Protein AF-A0A419KP22-F1 (afdb_monomer)

Radius of gyration: 12.93 Å; Cα contacts (8 Å, |Δi|>4): 68; chains: 1; bounding box: 29×23×41 Å

Nearest PDB structures (foldseek):
  8uh7-assembly1_A  TM=3.779E-01  e=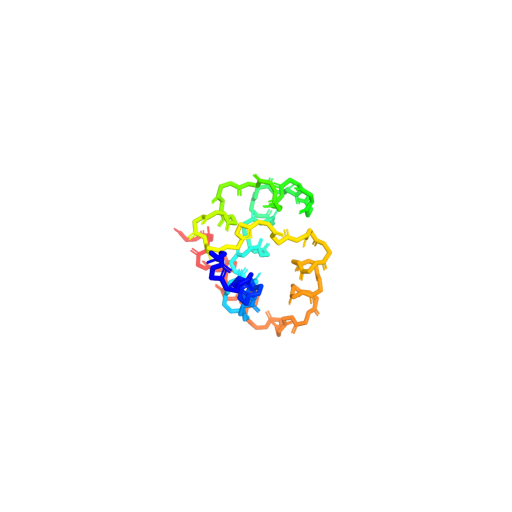7.976E+00  Tequatrovirus

Structure (mmCIF, N/CA/C/O backbone):
data_AF-A0A419KP22-F1
#
_entry.id   AF-A0A419KP22-F1
#
loop_
_atom_site.group_PDB
_atom_site.id
_atom_site.type_symbol
_atom_site.label_atom_id
_atom_site.label_alt_id
_atom_site.label_comp_id
_atom_site.label_asym_id
_atom_site.label_entity_id
_atom_site.label_seq_id
_atom_site.pdbx_PDB_ins_code
_atom_site.Cartn_x
_atom_site.Cartn_y
_atom_site.Cartn_z
_atom_site.occupancy
_atom_site.B_iso_or_equiv
_atom_site.auth_seq_id
_atom_site.auth_comp_id
_atom_site.auth_asym_id
_atom_site.auth_atom_id
_atom_site.pdbx_PDB_model_num
ATOM 1 N N . MET A 1 1 ? 16.121 -12.178 -28.923 1.00 44.66 1 MET A N 1
ATOM 2 C CA . MET A 1 1 ? 15.597 -10.799 -28.775 1.00 44.66 1 MET A CA 1
ATOM 3 C C . MET A 1 1 ? 14.724 -10.765 -27.524 1.00 44.66 1 MET A C 1
ATOM 5 O O . MET A 1 1 ? 13.779 -11.546 -27.490 1.00 44.66 1 MET A O 1
ATOM 9 N N . PRO A 1 2 ? 15.029 -9.990 -26.467 1.00 47.78 2 PRO A N 1
ATOM 10 C CA . PRO A 1 2 ? 14.189 -9.989 -25.275 1.00 47.78 2 PRO A CA 1
ATOM 11 C C . PRO A 1 2 ? 12.862 -9.277 -25.568 1.00 47.78 2 PRO A C 1
ATOM 13 O O . PRO A 1 2 ? 12.833 -8.180 -26.124 1.00 47.78 2 PRO A O 1
ATOM 16 N N . ILE A 1 3 ? 11.776 -9.952 -25.198 1.00 50.72 3 ILE A N 1
ATOM 17 C CA . ILE A 1 3 ? 10.386 -9.490 -25.232 1.00 50.72 3 ILE A CA 1
ATOM 18 C C . ILE A 1 3 ? 10.307 -8.128 -24.528 1.00 50.72 3 ILE A C 1
ATOM 20 O O . ILE A 1 3 ? 10.890 -7.944 -23.458 1.00 50.72 3 ILE A O 1
ATOM 24 N N . GLY A 1 4 ? 9.647 -7.163 -25.175 1.00 53.16 4 GLY A N 1
ATOM 25 C CA . GLY A 1 4 ? 9.645 -5.749 -24.809 1.00 53.16 4 GLY A CA 1
ATOM 26 C C . GLY A 1 4 ? 9.472 -5.499 -23.312 1.00 53.16 4 GLY A C 1
ATOM 27 O O . GLY A 1 4 ? 8.632 -6.118 -22.661 1.00 53.16 4 GLY A O 1
ATOM 28 N N . ARG A 1 5 ? 10.288 -4.578 -22.780 1.00 54.34 5 ARG A N 1
ATOM 29 C CA . ARG A 1 5 ? 10.253 -4.097 -21.391 1.00 54.34 5 ARG A CA 1
ATOM 30 C C . ARG A 1 5 ? 8.800 -3.862 -20.983 1.00 54.34 5 ARG A C 1
ATOM 32 O O . ARG A 1 5 ? 8.168 -2.919 -21.457 1.00 54.34 5 ARG A O 1
ATOM 39 N N . GLY A 1 6 ? 8.283 -4.779 -20.166 1.00 58.50 6 GLY A N 1
ATOM 40 C CA . GLY A 1 6 ? 6.879 -4.835 -19.787 1.00 58.50 6 GLY A CA 1
ATOM 41 C C . GLY A 1 6 ? 6.389 -3.479 -19.294 1.00 58.50 6 GLY A C 1
ATOM 42 O O . GLY A 1 6 ? 7.118 -2.753 -18.617 1.00 58.50 6 GLY A O 1
ATOM 43 N N . ARG A 1 7 ? 5.154 -3.130 -19.673 1.00 60.22 7 ARG A N 1
ATOM 44 C CA . ARG A 1 7 ? 4.469 -1.907 -19.241 1.00 60.22 7 ARG A CA 1
ATOM 45 C C . ARG A 1 7 ? 4.738 -1.679 -17.743 1.00 60.22 7 ARG A C 1
ATOM 47 O O . ARG A 1 7 ? 4.486 -2.600 -16.963 1.00 60.22 7 ARG A O 1
ATOM 54 N N . PRO A 1 8 ? 5.223 -0.490 -17.332 1.00 64.25 8 PRO A N 1
ATOM 55 C CA . PRO A 1 8 ? 5.516 -0.231 -15.931 1.00 64.25 8 PRO A CA 1
ATOM 56 C C . PRO A 1 8 ? 4.272 -0.515 -15.076 1.00 64.25 8 PRO A C 1
ATOM 58 O O . PRO A 1 8 ? 3.154 -0.208 -15.520 1.00 64.25 8 PRO A O 1
ATOM 61 N N . PRO A 1 9 ? 4.434 -1.102 -13.875 1.00 73.81 9 PRO A N 1
ATOM 62 C CA . PRO A 1 9 ? 3.307 -1.470 -13.033 1.00 73.81 9 PRO A CA 1
ATOM 63 C C . PRO A 1 9 ? 2.403 -0.264 -12.787 1.00 73.81 9 PRO A C 1
ATOM 65 O O . PRO A 1 9 ? 2.846 0.775 -12.292 1.00 73.81 9 PRO A O 1
ATOM 68 N N . ARG A 1 10 ? 1.121 -0.385 -13.144 1.00 80.62 10 ARG A N 1
ATOM 69 C CA . ARG A 1 10 ? 0.145 0.674 -12.883 1.00 80.62 10 ARG A CA 1
ATOM 70 C C . ARG A 1 10 ? -0.274 0.626 -11.419 1.00 80.62 10 ARG A C 1
ATOM 72 O O . ARG A 1 10 ? -0.770 -0.394 -10.936 1.00 80.62 10 ARG A O 1
ATOM 79 N N . ILE A 1 11 ? -0.103 1.753 -10.735 1.00 83.75 11 ILE A N 1
ATOM 80 C CA . ILE A 1 11 ? -0.655 1.962 -9.400 1.00 83.75 11 ILE A CA 1
ATOM 81 C C . ILE A 1 11 ? -2.119 2.359 -9.586 1.00 83.75 11 ILE A C 1
ATOM 83 O O . ILE A 1 11 ? -2.413 3.462 -10.043 1.00 83.75 11 ILE A O 1
ATOM 87 N N . THR A 1 12 ? -3.033 1.436 -9.301 1.00 87.75 12 THR A N 1
ATOM 88 C CA . THR A 1 12 ? -4.470 1.727 -9.281 1.00 87.75 12 THR A CA 1
ATOM 89 C C . THR A 1 12 ? -4.847 2.447 -7.981 1.00 87.75 12 THR A C 1
ATOM 91 O O . THR A 1 12 ? -4.116 2.317 -6.993 1.00 87.75 12 THR A O 1
ATOM 94 N N . PRO A 1 13 ? -5.987 3.164 -7.939 1.00 85.75 13 PRO A N 1
ATOM 95 C CA . PRO A 1 13 ? -6.472 3.809 -6.717 1.00 85.75 13 PRO A CA 1
ATOM 96 C C . PRO A 1 13 ? -6.557 2.841 -5.530 1.00 85.75 13 PRO A C 1
ATOM 98 O O . PRO A 1 13 ? -6.020 3.141 -4.474 1.00 85.75 13 PRO A O 1
ATOM 101 N N . ALA A 1 14 ? -7.087 1.629 -5.733 1.00 85.62 14 ALA A N 1
ATOM 102 C CA . ALA A 1 14 ? -7.150 0.599 -4.692 1.00 85.62 14 ALA A CA 1
ATOM 103 C C . ALA A 1 14 ? -5.764 0.199 -4.141 1.00 85.62 14 ALA A C 1
ATOM 105 O O . ALA A 1 14 ? -5.582 0.078 -2.931 1.0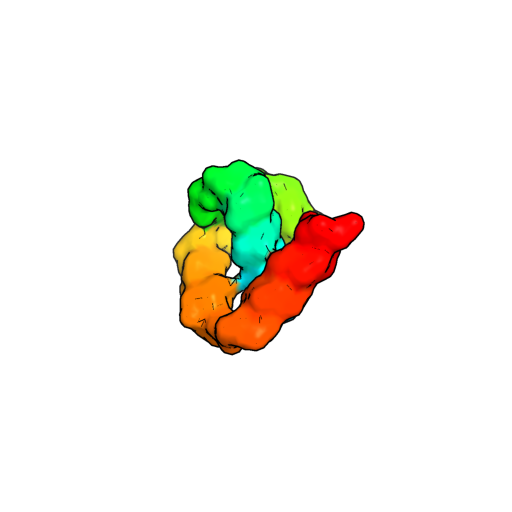0 85.62 14 ALA A O 1
ATOM 106 N N . LYS A 1 15 ? -4.749 0.050 -5.009 1.00 89.12 15 LYS A N 1
ATOM 107 C CA . LYS A 1 15 ? -3.375 -0.255 -4.570 1.00 89.12 15 LYS A CA 1
ATOM 108 C C . LYS A 1 15 ? -2.768 0.902 -3.790 1.00 89.12 15 LYS A C 1
ATOM 110 O O . LYS A 1 15 ? -2.080 0.677 -2.801 1.00 89.12 15 LYS A O 1
ATOM 115 N N . ALA A 1 16 ? -2.997 2.133 -4.238 1.00 89.56 16 ALA A N 1
ATOM 116 C CA . ALA A 1 16 ? -2.497 3.305 -3.539 1.00 89.56 16 ALA A CA 1
ATOM 117 C C . ALA A 1 16 ? -3.216 3.527 -2.196 1.00 89.56 16 ALA A C 1
ATOM 119 O O . ALA A 1 16 ? -2.545 3.906 -1.244 1.00 89.56 1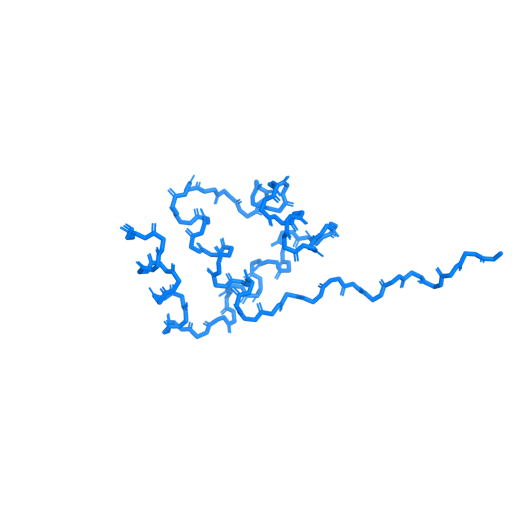6 ALA A O 1
ATOM 120 N N . ALA A 1 17 ? -4.510 3.207 -2.084 1.00 89.19 17 ALA A N 1
ATOM 121 C CA . ALA A 1 17 ? -5.262 3.275 -0.831 1.00 89.19 17 ALA A CA 1
ATOM 122 C C . ALA A 1 17 ? -4.663 2.321 0.209 1.00 89.19 17 ALA A C 1
ATOM 124 O O . ALA A 1 17 ? -4.311 2.732 1.313 1.00 89.19 17 ALA A O 1
ATOM 125 N N . LEU A 1 18 ? -4.431 1.067 -0.192 1.00 87.62 18 LEU A N 1
ATOM 126 C CA . LEU A 1 18 ? -3.805 0.063 0.664 1.00 87.62 18 LEU A CA 1
ATOM 127 C C . LEU A 1 18 ? -2.371 0.453 1.051 1.00 87.62 18 LEU A C 1
ATOM 129 O O . LEU A 1 18 ? -2.009 0.377 2.219 1.00 87.62 18 LEU A O 1
ATOM 133 N N . LEU A 1 19 ? -1.561 0.937 0.102 1.00 89.44 19 LEU A N 1
ATOM 134 C CA . LEU A 1 19 ? -0.210 1.429 0.395 1.00 89.44 19 LEU A CA 1
ATOM 135 C C . LEU A 1 19 ? -0.217 2.618 1.363 1.00 89.44 19 LEU A C 1
ATOM 137 O O . LEU A 1 19 ? 0.655 2.702 2.224 1.00 89.44 19 LEU A O 1
ATOM 141 N N . ALA A 1 20 ? -1.177 3.534 1.234 1.00 89.50 20 ALA A N 1
ATOM 142 C CA . ALA A 1 20 ? -1.315 4.674 2.130 1.00 89.50 20 ALA A CA 1
ATOM 143 C C . ALA A 1 20 ? -1.690 4.231 3.549 1.00 89.50 20 ALA A C 1
ATOM 145 O O . ALA A 1 20 ? -1.096 4.707 4.515 1.00 89.50 20 ALA A O 1
ATOM 146 N N . ALA A 1 21 ? -2.617 3.284 3.669 1.00 88.50 21 ALA A N 1
ATOM 147 C CA . ALA A 1 21 ? -3.050 2.767 4.954 1.00 88.50 21 ALA A CA 1
ATOM 148 C C . ALA A 1 21 ? -1.954 1.920 5.635 1.00 88.50 21 ALA A C 1
ATOM 150 O O . ALA A 1 21 ? -1.661 2.140 6.806 1.00 88.50 21 ALA A O 1
ATOM 151 N N . VAL A 1 22 ? -1.239 1.058 4.896 1.00 87.75 22 VAL A N 1
ATOM 152 C CA . VAL A 1 22 ? -0.045 0.333 5.387 1.00 87.75 22 VAL A CA 1
ATOM 153 C C . VAL A 1 22 ? 1.039 1.306 5.852 1.00 87.75 22 VAL A C 1
ATOM 155 O O . VAL A 1 22 ? 1.646 1.114 6.907 1.00 87.75 22 VAL A O 1
ATOM 158 N N . ARG A 1 23 ? 1.273 2.379 5.085 1.00 89.75 23 ARG A N 1
ATOM 159 C CA . ARG A 1 23 ? 2.223 3.433 5.455 1.00 89.75 23 ARG A CA 1
ATOM 160 C C . ARG A 1 23 ? 1.853 4.074 6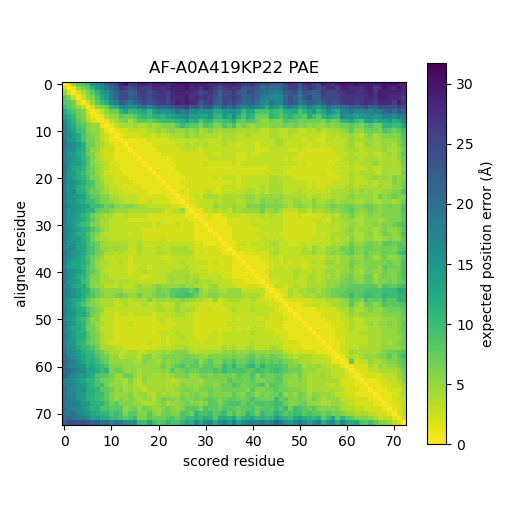.788 1.00 89.75 23 ARG A C 1
ATOM 162 O O . ARG A 1 23 ? 2.748 4.303 7.592 1.00 89.75 23 ARG A O 1
ATOM 169 N N . GLN A 1 24 ? 0.575 4.377 7.006 1.00 86.88 24 GLN A N 1
ATOM 170 C CA . GLN A 1 24 ? 0.104 4.991 8.245 1.00 86.88 24 GLN A CA 1
ATOM 171 C C . GLN A 1 24 ? 0.144 4.011 9.422 1.00 86.88 24 GLN A C 1
ATOM 173 O O . GLN A 1 24 ? 0.618 4.379 10.491 1.00 86.88 24 GLN A O 1
ATOM 178 N N . PHE A 1 25 ? -0.277 2.762 9.215 1.00 85.62 25 PHE A N 1
ATOM 179 C CA . PHE A 1 25 ? -0.307 1.731 10.253 1.00 85.62 25 PHE A CA 1
ATOM 180 C C . PHE A 1 25 ? 1.094 1.394 10.780 1.00 85.62 25 PHE A C 1
ATOM 182 O O . PHE A 1 25 ? 1.320 1.359 11.984 1.00 85.62 25 PHE A O 1
ATOM 189 N N . HIS A 1 26 ? 2.065 1.225 9.879 1.00 85.38 26 HIS A N 1
ATOM 190 C CA . HIS A 1 26 ? 3.453 0.923 10.241 1.00 85.38 26 HIS A CA 1
ATOM 191 C C . HIS A 1 26 ? 4.351 2.167 10.349 1.00 85.38 26 HIS A C 1
ATOM 193 O O . HIS A 1 26 ? 5.561 2.030 10.515 1.00 85.38 26 HIS A O 1
ATOM 199 N N . SER A 1 27 ? 3.792 3.378 10.215 1.00 86.00 27 SER A N 1
ATOM 200 C CA . SER A 1 27 ? 4.538 4.651 10.213 1.00 86.00 27 SER A CA 1
ATOM 201 C C . SER A 1 27 ? 5.761 4.656 9.277 1.00 86.00 27 SER A C 1
ATOM 203 O O . SER A 1 27 ? 6.818 5.205 9.588 1.00 86.00 27 SER A O 1
ATOM 205 N N . LEU A 1 28 ? 5.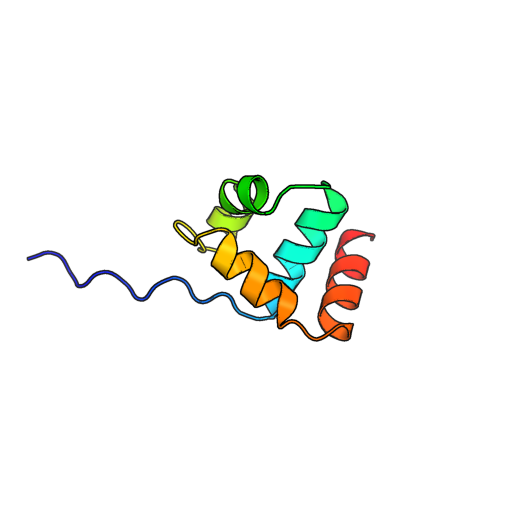633 4.030 8.103 1.00 87.06 28 LEU A N 1
ATOM 206 C CA . LEU A 1 28 ? 6.734 3.869 7.152 1.00 87.06 28 LEU A CA 1
ATOM 207 C C . LEU A 1 28 ? 6.990 5.151 6.348 1.00 87.06 28 LEU A C 1
ATOM 209 O O . LEU A 1 28 ? 6.079 5.887 5.958 1.00 87.06 28 LEU A O 1
ATOM 213 N N . SER A 1 29 ? 8.253 5.383 5.992 1.00 89.94 29 SER A N 1
ATOM 214 C CA . SER A 1 29 ? 8.588 6.371 4.963 1.00 89.94 29 SER A CA 1
ATOM 215 C C . SER A 1 29 ? 8.185 5.861 3.572 1.00 89.94 29 SER A C 1
ATOM 217 O O . SER A 1 29 ? 8.144 4.655 3.332 1.00 89.94 29 SER A O 1
ATOM 219 N N . TYR A 1 30 ? 7.950 6.755 2.603 1.00 88.31 30 TYR A N 1
ATOM 220 C CA . TYR A 1 30 ? 7.654 6.337 1.221 1.00 88.31 30 TYR A CA 1
ATOM 221 C C . TYR A 1 30 ? 8.776 5.492 0.597 1.00 88.31 30 TYR A C 1
ATOM 223 O O . TYR A 1 30 ? 8.500 4.624 -0.227 1.00 88.31 30 TYR A O 1
ATOM 231 N N . ARG A 1 31 ? 10.036 5.730 0.988 1.00 88.81 31 ARG A N 1
ATOM 232 C CA . ARG A 1 31 ? 11.190 4.936 0.539 1.00 88.81 31 ARG A CA 1
ATOM 233 C C . ARG A 1 31 ? 11.154 3.525 1.122 1.00 88.81 31 ARG A C 1
ATOM 235 O O . ARG A 1 31 ? 11.308 2.569 0.372 1.00 88.81 31 ARG A O 1
ATOM 242 N N . ALA A 1 32 ? 10.889 3.404 2.424 1.00 88.94 32 ALA A N 1
ATOM 243 C CA . ALA A 1 32 ? 10.736 2.109 3.082 1.00 88.94 32 ALA A CA 1
ATOM 244 C C . ALA A 1 32 ? 9.531 1.339 2.521 1.00 88.94 32 ALA A C 1
ATOM 246 O O . ALA A 1 32 ? 9.638 0.157 2.219 1.00 88.94 32 ALA A O 1
ATOM 247 N N . LEU A 1 33 ? 8.417 2.030 2.272 1.00 88.69 33 LEU A N 1
ATOM 248 C CA . LEU A 1 33 ? 7.238 1.462 1.626 1.00 88.69 33 LEU A CA 1
ATOM 249 C C . LEU A 1 33 ? 7.556 0.942 0.217 1.00 88.69 33 LEU A C 1
ATOM 251 O O . LEU A 1 33 ? 7.181 -0.179 -0.106 1.00 88.69 33 LEU A O 1
ATOM 255 N N . ALA A 1 34 ? 8.296 1.702 -0.597 1.00 87.69 34 ALA A N 1
ATOM 256 C CA . ALA A 1 34 ? 8.726 1.278 -1.934 1.00 87.69 34 ALA A CA 1
ATOM 257 C C . ALA A 1 34 ? 9.666 0.057 -1.923 1.00 87.69 34 ALA A C 1
ATOM 259 O O . ALA A 1 34 ? 9.678 -0.712 -2.880 1.00 87.69 34 ALA A O 1
ATOM 260 N N . ALA A 1 35 ? 10.447 -0.116 -0.854 1.00 87.69 35 ALA A N 1
ATOM 261 C CA . ALA A 1 35 ? 11.325 -1.270 -0.663 1.00 87.69 35 ALA A CA 1
ATOM 262 C C . ALA A 1 35 ? 10.624 -2.467 0.012 1.00 87.69 35 ALA A C 1
ATOM 264 O O . ALA A 1 35 ? 11.159 -3.575 -0.004 1.00 87.69 35 ALA A O 1
ATOM 265 N N . SER A 1 36 ? 9.440 -2.257 0.597 1.00 87.69 36 SER A N 1
ATOM 266 C CA . SER A 1 36 ? 8.717 -3.271 1.368 1.00 87.69 36 SER A CA 1
ATOM 267 C C . SER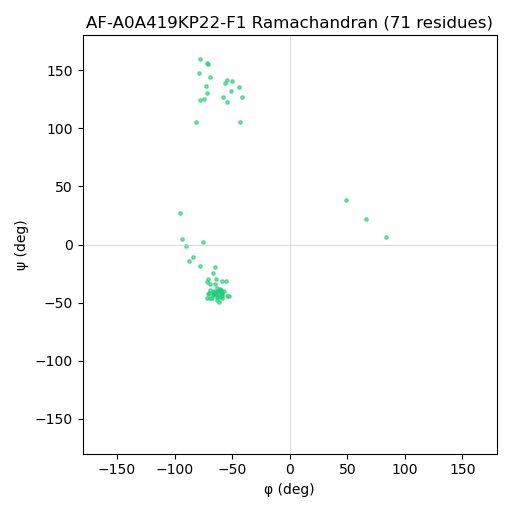 A 1 36 ? 8.132 -4.387 0.502 1.00 87.69 36 SER A C 1
ATOM 269 O O . SER A 1 36 ? 7.787 -4.185 -0.670 1.00 87.69 36 SER A O 1
ATOM 271 N N . ASP A 1 37 ? 7.926 -5.556 1.110 1.00 88.31 37 ASP A N 1
ATOM 272 C CA . ASP A 1 37 ? 7.311 -6.706 0.442 1.00 88.31 37 ASP A CA 1
ATOM 273 C C . ASP A 1 37 ? 5.851 -6.459 0.042 1.00 88.31 37 ASP A C 1
ATOM 275 O O . ASP A 1 37 ? 5.380 -7.075 -0.912 1.00 88.31 37 ASP A O 1
ATOM 279 N N . TYR A 1 38 ? 5.171 -5.475 0.644 1.00 86.38 38 TYR A N 1
ATOM 280 C CA . TYR A 1 38 ? 3.836 -5.042 0.217 1.00 86.38 38 TYR A CA 1
ATOM 281 C C . TYR A 1 38 ? 3.815 -4.598 -1.249 1.00 86.38 38 TYR A C 1
ATOM 283 O O . TYR A 1 38 ? 2.900 -4.932 -1.999 1.00 86.38 38 TYR A O 1
ATOM 291 N N . THR A 1 39 ? 4.848 -3.886 -1.707 1.00 86.38 39 THR A N 1
ATOM 292 C CA . THR A 1 39 ? 4.918 -3.464 -3.115 1.00 86.38 39 THR A CA 1
ATOM 293 C C . THR A 1 39 ? 5.215 -4.625 -4.051 1.00 86.38 39 THR A C 1
ATOM 295 O O . THR A 1 39 ? 4.697 -4.649 -5.168 1.00 86.38 39 THR A O 1
ATOM 298 N N . LYS A 1 40 ? 5.981 -5.625 -3.601 1.00 86.88 40 LYS A N 1
ATOM 299 C CA . LYS A 1 40 ? 6.208 -6.858 -4.364 1.00 86.88 40 LYS A CA 1
ATOM 300 C C . LYS A 1 40 ? 4.921 -7.674 -4.471 1.00 86.88 40 LYS A C 1
ATOM 302 O O . LYS A 1 40 ? 4.568 -8.071 -5.577 1.00 86.88 40 LYS A O 1
ATOM 307 N N . TRP A 1 41 ? 4.198 -7.842 -3.362 1.00 87.25 41 TRP A N 1
ATOM 308 C CA . TRP A 1 41 ? 2.916 -8.549 -3.299 1.00 87.25 41 TRP A CA 1
ATOM 309 C C . TRP A 1 41 ? 1.861 -7.907 -4.211 1.00 87.25 41 TRP A C 1
ATOM 311 O O . TRP A 1 41 ? 1.168 -8.596 -4.951 1.00 87.25 41 TRP A O 1
ATOM 321 N N . LEU A 1 42 ? 1.826 -6.572 -4.278 1.00 86.62 42 LEU A N 1
ATOM 322 C CA . LEU A 1 42 ? 0.950 -5.825 -5.189 1.00 86.62 42 LEU A CA 1
ATOM 323 C C . LEU A 1 42 ? 1.400 -5.831 -6.664 1.00 86.62 42 LEU A C 1
ATOM 325 O O . LEU A 1 42 ? 0.778 -5.162 -7.502 1.00 86.62 42 LEU A O 1
ATOM 329 N N . GLY A 1 43 ? 2.487 -6.529 -7.005 1.00 85.94 43 GLY A N 1
ATOM 330 C CA . GLY A 1 43 ? 3.059 -6.548 -8.353 1.00 85.94 43 GLY A CA 1
ATOM 331 C C . GLY A 1 43 ? 3.639 -5.199 -8.790 1.00 85.94 43 GLY A C 1
ATOM 332 O O . GLY A 1 43 ? 3.758 -4.931 -9.981 1.00 85.94 43 GLY A O 1
ATOM 333 N N . LEU A 1 44 ? 3.982 -4.327 -7.839 1.00 85.25 44 LEU A N 1
ATOM 334 C CA . LEU A 1 44 ? 4.571 -3.000 -8.050 1.00 85.25 44 LEU A CA 1
ATOM 335 C C . LEU A 1 44 ? 6.105 -3.032 -7.940 1.00 85.25 44 LEU A C 1
ATOM 337 O O . LEU A 1 44 ? 6.739 -2.032 -7.600 1.00 85.25 44 LEU A O 1
ATOM 341 N N . LYS A 1 45 ? 6.724 -4.181 -8.231 1.00 80.38 45 LYS A N 1
ATOM 342 C CA . LYS A 1 45 ? 8.182 -4.338 -8.192 1.00 80.38 45 LYS A CA 1
ATOM 343 C C . LYS A 1 45 ? 8.845 -3.328 -9.137 1.00 80.38 45 LYS A C 1
ATOM 345 O O . LYS A 1 45 ? 8.511 -3.261 -10.317 1.00 80.38 45 LYS A O 1
ATOM 350 N N . GLY A 1 46 ? 9.793 -2.553 -8.610 1.00 80.06 46 GLY A N 1
ATOM 351 C CA . GLY A 1 46 ? 10.516 -1.527 -9.370 1.00 80.06 46 GLY A CA 1
ATOM 352 C C . GLY A 1 46 ? 9.790 -0.181 -9.490 1.00 80.06 46 GLY A C 1
ATOM 353 O O . GLY A 1 46 ? 10.269 0.706 -10.193 1.00 80.06 46 GLY A O 1
ATOM 354 N N . VAL A 1 47 ? 8.655 0.007 -8.810 1.00 84.25 47 VAL A N 1
ATOM 355 C CA . VAL A 1 47 ? 7.984 1.310 -8.740 1.00 84.25 47 VAL A CA 1
ATOM 356 C C . VAL A 1 47 ? 8.744 2.242 -7.798 1.00 84.25 47 VAL A C 1
ATOM 358 O O . VAL A 1 47 ? 8.969 1.938 -6.629 1.00 84.25 47 VAL A O 1
ATOM 361 N N . HIS A 1 48 ? 9.108 3.420 -8.301 1.00 89.12 48 HIS A N 1
ATOM 362 C CA . HIS A 1 48 ? 9.792 4.433 -7.506 1.00 89.12 48 HIS A CA 1
ATOM 363 C C . HIS A 1 48 ? 8.867 5.030 -6.432 1.00 89.12 48 HIS A C 1
ATOM 365 O O . HIS A 1 48 ? 7.685 5.284 -6.684 1.00 89.12 48 HIS A O 1
ATOM 371 N N . TYR A 1 49 ? 9.416 5.351 -5.258 1.00 88.62 49 TYR A N 1
ATOM 372 C CA . TYR A 1 49 ? 8.651 5.915 -4.136 1.00 88.62 49 TYR A CA 1
ATOM 373 C C . TYR A 1 49 ? 7.880 7.192 -4.509 1.00 88.62 49 TYR A C 1
ATOM 375 O O . TYR A 1 49 ? 6.795 7.441 -3.992 1.00 88.62 49 TYR A O 1
ATOM 383 N N . ALA A 1 50 ? 8.411 7.993 -5.438 1.00 89.94 50 ALA A N 1
ATOM 384 C CA . ALA A 1 50 ? 7.748 9.203 -5.921 1.00 89.94 50 ALA A CA 1
ATOM 385 C C . ALA A 1 50 ? 6.438 8.899 -6.670 1.00 89.94 50 ALA A C 1
ATOM 387 O O . ALA A 1 50 ? 5.487 9.670 -6.578 1.00 89.94 50 ALA A O 1
ATOM 388 N N . SER A 1 51 ? 6.368 7.774 -7.387 1.00 89.00 51 SER A N 1
ATOM 389 C CA 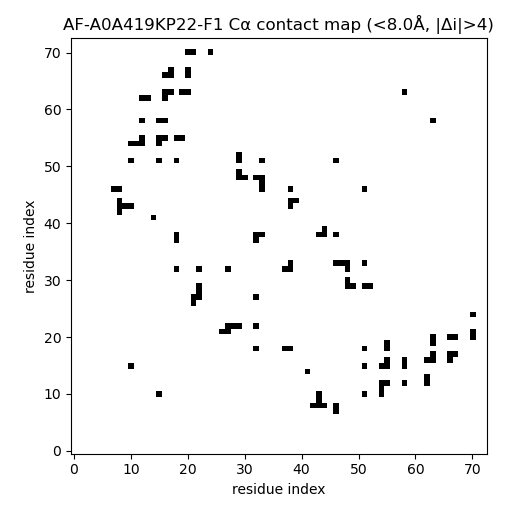. SER A 1 51 ? 5.145 7.330 -8.062 1.00 89.00 51 SER A CA 1
ATOM 390 C C . SER A 1 51 ? 4.088 6.904 -7.049 1.00 89.00 51 SER A C 1
ATOM 392 O O . SER A 1 51 ? 2.923 7.255 -7.210 1.00 89.00 51 SER A O 1
ATOM 394 N N . ILE A 1 52 ? 4.504 6.225 -5.974 1.00 88.25 52 ILE A N 1
ATOM 395 C CA . ILE A 1 52 ? 3.625 5.870 -4.852 1.00 88.25 52 ILE A CA 1
ATOM 396 C C . ILE A 1 52 ? 3.108 7.138 -4.169 1.00 88.25 52 ILE A C 1
ATOM 398 O O . ILE A 1 52 ? 1.905 7.292 -4.000 1.00 88.25 52 ILE A O 1
ATOM 402 N N . HIS A 1 53 ? 3.991 8.094 -3.871 1.00 90.56 53 HIS A N 1
ATOM 403 C CA . HIS A 1 53 ? 3.603 9.374 -3.279 1.00 90.56 53 HIS A CA 1
ATOM 404 C C . HIS A 1 53 ? 2.603 10.137 -4.163 1.00 90.56 53 HIS A C 1
ATOM 406 O O . HIS A 1 53 ? 1.575 10.593 -3.671 1.00 90.56 53 HIS A O 1
ATOM 412 N N . LYS A 1 54 ? 2.843 10.230 -5.479 1.00 91.25 54 LYS A N 1
ATOM 413 C CA . LYS A 1 54 ? 1.902 10.867 -6.416 1.00 91.25 54 LYS A CA 1
ATOM 414 C C . LYS A 1 54 ? 0.558 10.144 -6.475 1.00 91.25 54 LYS A C 1
ATOM 416 O O . LYS A 1 54 ? -0.466 10.810 -6.572 1.00 91.25 54 LYS A O 1
ATOM 421 N N . ALA A 1 55 ? 0.556 8.813 -6.447 1.00 89.12 55 ALA A N 1
ATOM 422 C CA . ALA A 1 55 ? -0.674 8.030 -6.479 1.00 89.12 55 ALA A CA 1
ATOM 423 C C . ALA A 1 55 ? -1.498 8.229 -5.202 1.00 89.12 55 ALA A C 1
ATOM 425 O O . ALA A 1 55 ? -2.694 8.463 -5.294 1.00 89.12 55 ALA A O 1
ATOM 426 N N . ILE A 1 56 ? -0.842 8.233 -4.039 1.00 87.56 56 ILE A N 1
ATOM 427 C CA . ILE A 1 56 ? -1.478 8.498 -2.742 1.00 87.56 56 ILE A CA 1
ATOM 428 C C . ILE A 1 56 ? -1.992 9.939 -2.665 1.00 87.56 56 ILE A C 1
ATOM 430 O O . ILE A 1 56 ? -3.096 10.169 -2.202 1.00 87.56 56 ILE A O 1
ATOM 434 N N . LYS A 1 57 ? -1.249 10.921 -3.185 1.00 88.38 57 LYS A N 1
ATOM 435 C CA . LYS A 1 57 ? -1.708 12.320 -3.215 1.00 88.38 57 LYS A CA 1
ATOM 436 C C . LYS A 1 57 ? -2.919 12.542 -4.137 1.00 88.38 57 LYS A C 1
ATOM 438 O O . LYS A 1 57 ? -3.637 13.517 -3.974 1.00 88.38 57 LYS A O 1
ATOM 443 N N . ARG A 1 58 ? -3.112 11.681 -5.139 1.00 87.25 58 ARG A N 1
ATOM 444 C CA . ARG A 1 58 ? -4.244 11.735 -6.082 1.00 87.25 58 ARG A CA 1
ATOM 445 C C . ARG A 1 58 ? -5.449 10.922 -5.615 1.00 87.25 58 ARG A C 1
ATOM 447 O O . ARG A 1 58 ? -6.427 10.845 -6.354 1.00 87.25 58 ARG A O 1
ATOM 454 N N . LEU A 1 59 ? -5.355 10.261 -4.465 1.00 86.44 59 LEU A N 1
ATOM 455 C CA . LEU A 1 59 ? -6.451 9.453 -3.966 1.00 86.44 59 LEU A CA 1
ATOM 456 C C . LEU A 1 59 ? -7.582 10.347 -3.448 1.00 86.44 59 LEU A C 1
ATOM 458 O O . LEU A 1 59 ? -7.293 11.309 -2.739 1.00 86.44 59 LEU A O 1
ATOM 462 N N . PRO A 1 60 ? -8.845 10.018 -3.766 1.00 84.44 60 PRO A N 1
ATOM 463 C CA . PRO A 1 60 ? -9.989 10.552 -3.043 1.00 84.44 60 PRO A CA 1
ATOM 464 C C . PRO A 1 60 ? -9.852 10.231 -1.556 1.00 84.44 60 PRO A C 1
ATOM 466 O O . PRO A 1 60 ? -9.456 9.117 -1.199 1.00 84.44 60 PRO A O 1
ATOM 469 N N . GLU A 1 61 ? -10.191 11.197 -0.711 1.00 79.38 61 GLU A N 1
ATOM 470 C CA . GLU A 1 61 ? -10.086 11.081 0.746 1.00 79.38 61 GLU A CA 1
ATOM 471 C C . GLU A 1 61 ? -10.960 9.928 1.272 1.00 79.38 61 GLU A C 1
ATOM 473 O O . GLU A 1 61 ? -10.484 9.110 2.057 1.00 79.38 61 GLU A O 1
ATOM 478 N N . ASP A 1 62 ? -12.152 9.744 0.693 1.00 81.50 62 ASP A N 1
ATOM 479 C CA . ASP A 1 62 ? -13.084 8.651 1.008 1.00 81.50 62 ASP A CA 1
ATOM 480 C C . ASP A 1 62 ? -12.446 7.256 0.881 1.00 81.50 62 ASP A C 1
ATOM 482 O O . ASP A 1 62 ? -12.577 6.405 1.762 1.00 81.50 62 ASP A O 1
ATOM 486 N N . LEU A 1 63 ? -11.692 7.024 -0.200 1.00 79.06 63 LEU A N 1
ATOM 487 C CA . LEU A 1 63 ? -11.031 5.738 -0.452 1.00 79.06 63 LEU A CA 1
ATOM 488 C C . LEU A 1 63 ? -9.864 5.493 0.511 1.00 79.06 63 LEU A C 1
ATOM 490 O O . LEU A 1 63 ? -9.535 4.345 0.818 1.00 79.06 63 LEU A O 1
ATOM 494 N N . PHE A 1 64 ? -9.211 6.560 0.968 1.00 79.31 64 PHE A N 1
ATOM 495 C CA . PHE A 1 64 ? -8.162 6.460 1.972 1.00 79.31 64 PHE A CA 1
ATOM 496 C C . PHE A 1 64 ? -8.746 6.121 3.346 1.00 79.31 64 PHE A C 1
ATOM 498 O O . PHE A 1 64 ? -8.256 5.199 4.001 1.00 79.31 64 PHE A O 1
ATOM 505 N N . GLU A 1 65 ? -9.820 6.797 3.752 1.00 81.50 65 GLU A N 1
ATOM 506 C CA . GLU A 1 65 ? -10.512 6.507 5.009 1.00 81.50 65 GLU A CA 1
ATOM 507 C C . GLU A 1 65 ? -11.047 5.076 5.063 1.00 81.50 65 GLU A C 1
ATOM 509 O O . GLU A 1 65 ? -10.909 4.392 6.081 1.00 81.50 65 GLU A O 1
ATOM 514 N N . GLU A 1 66 ? -11.630 4.596 3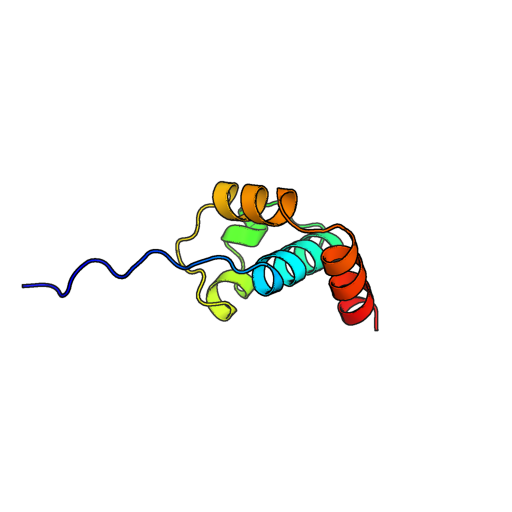.966 1.00 81.69 66 GLU A N 1
ATOM 515 C CA . GLU A 1 66 ? -12.161 3.240 3.878 1.00 81.69 66 GLU A CA 1
ATOM 516 C C . GLU A 1 66 ? -11.049 2.185 3.997 1.00 81.69 66 GLU A C 1
ATOM 518 O O . GLU A 1 66 ? -11.177 1.224 4.759 1.00 81.69 66 GLU A O 1
ATOM 523 N N . ALA A 1 67 ? -9.898 2.409 3.352 1.00 79.31 67 ALA A N 1
ATOM 524 C CA . ALA A 1 67 ? -8.733 1.535 3.488 1.00 79.31 67 ALA A CA 1
ATOM 525 C C . ALA A 1 67 ? -8.174 1.507 4.923 1.00 79.31 67 ALA A C 1
ATOM 527 O O . ALA A 1 67 ? -7.780 0.444 5.410 1.00 79.31 67 ALA A O 1
ATOM 528 N N . ILE A 1 68 ? -8.170 2.644 5.627 1.00 81.44 68 ILE A N 1
ATOM 529 C CA . ILE A 1 68 ? -7.775 2.699 7.043 1.00 81.44 68 ILE A CA 1
ATOM 530 C C . ILE A 1 68 ? -8.769 1.935 7.919 1.00 81.44 68 ILE A C 1
ATOM 532 O O . ILE A 1 68 ? -8.341 1.206 8.812 1.00 81.44 68 ILE A O 1
ATOM 536 N N . LYS A 1 69 ? -10.080 2.083 7.683 1.00 81.50 69 LYS A N 1
ATOM 537 C CA . LYS A 1 69 ? -11.117 1.355 8.434 1.00 81.50 69 LYS A CA 1
ATOM 538 C C . LYS A 1 69 ? -10.945 -0.156 8.307 1.00 81.50 69 LYS A C 1
ATOM 540 O O . LYS A 1 69 ? -11.075 -0.849 9.309 1.00 81.50 69 LYS A O 1
ATOM 545 N N . ILE A 1 70 ? -10.616 -0.651 7.112 1.00 78.44 70 ILE A N 1
ATOM 546 C 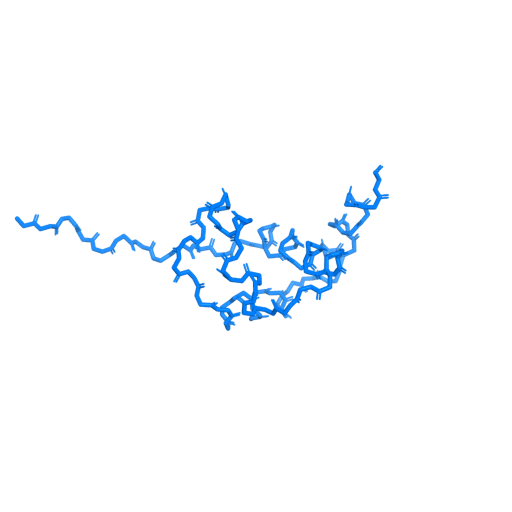CA . ILE A 1 70 ? -10.349 -2.077 6.874 1.00 78.44 70 ILE A CA 1
ATOM 547 C C . ILE A 1 70 ? -9.118 -2.549 7.658 1.00 78.44 70 ILE A C 1
ATOM 549 O O . ILE A 1 70 ? -9.159 -3.616 8.252 1.00 78.44 70 ILE A O 1
ATOM 553 N N . LEU A 1 71 ? -8.041 -1.760 7.690 1.00 70.44 71 LEU A N 1
ATOM 554 C CA . LEU A 1 71 ? -6.795 -2.126 8.381 1.00 70.44 71 LEU A CA 1
ATOM 555 C C . LEU A 1 71 ? -6.836 -1.954 9.907 1.00 70.44 71 LEU A C 1
ATOM 557 O O . LEU A 1 71 ? -5.986 -2.500 10.602 1.00 70.44 71 LEU A O 1
ATOM 561 N N . ARG A 1 72 ? -7.785 -1.173 10.432 1.00 67.44 72 ARG A N 1
ATOM 562 C CA . ARG A 1 72 ? -8.009 -0.994 11.877 1.00 67.44 72 ARG A CA 1
ATOM 563 C C . ARG A 1 72 ? -8.888 -2.077 12.508 1.00 67.44 72 ARG A C 1
ATOM 565 O O . ARG A 1 72 ? -9.026 -2.066 13.730 1.00 67.44 72 ARG A O 1
ATOM 572 N N . LYS A 1 73 ? -9.524 -2.921 11.699 1.00 53.94 73 LYS A N 1
ATOM 573 C CA . LYS A 1 73 ? -10.470 -3.948 12.138 1.00 53.94 73 LYS A CA 1
ATOM 574 C C . LYS A 1 73 ? -9.772 -5.293 12.288 1.00 53.94 73 LYS A C 1
ATOM 576 O O . LYS A 1 73 ? -10.153 -6.014 13.232 1.00 53.94 73 LYS A O 1
#

Solvent-accessible surface area (backbone atoms only — not comparable to full-atom values): 4331 Å² total; per-residue (Å²): 134,85,78,73,85,69,80,74,66,78,81,44,69,70,56,26,20,49,51,49,30,53,29,60,76,69,68,47,50,56,63,56,47,46,71,31,68,68,28,50,74,71,60,35,69,90,50,53,35,68,58,53,52,53,45,43,72,67,47,59,67,68,54,38,54,51,34,37,54,63,74,75,105

Foldseek 3Di:
DDDPDPDQDDCDLLLLLLLLLVCVVVVDDLQVSLVDCSCVVVVNNPPDSVNSVVSNVPHDPVSNVVSNVVVVD

pLDDT: mean 81.54, std 11.35, range [44.66, 91.25]

Mean predicted aligned error: 6.68 Å

Secondary structure (DSSP, 8-state):
-------PPP--HHHHHHHHHHHHHTT--HHHHHHSHHHHHTT-TT--HHHHHHHHHTS-HHHHHHHHHHHT-

Sequence (73 aa):
MPIGRGRPPRITPAKAALLAAVRQFHSLSYRALAASDYTKWLGLKGVHYASIHKAIKRLPEDLFEEAIKILRK